Protein AF-A0A437LYD6-F1 (afdb_monomer_lite)

Organism: NCBI:txid1979270

pLDDT: mean 75.57, std 14.28, range [45.38, 91.0]

Foldseek 3Di:
DCPPVVVLQLQLLVQLCVVLVDDSVVLSVCVVVPPPDDDPSVVSSVVSSVVSNVVVCCVVPVPPD

Sequence (65 aa):
MTKGSDDFRRSVAARAAELTGVDKTAVLAELSADGRTHHAASRQLAAAIEQAIRELEKSTGQDMC

Radius of gyration: 12.32 Å; chains: 1; bounding box: 29×25×32 Å

Structure (mmCIF, N/CA/C/O backbone):
data_AF-A0A437LYD6-F1
#
_entry.id   AF-A0A437LYD6-F1
#
loop_
_atom_site.group_PDB
_atom_site.id
_atom_site.type_symbol
_atom_site.label_atom_id
_atom_site.label_alt_id
_atom_site.label_comp_id
_atom_site.label_asym_id
_atom_site.label_entity_id
_atom_site.label_seq_id
_atom_site.pdbx_PDB_ins_code
_atom_site.Cartn_x
_atom_site.Cartn_y
_atom_site.Cartn_z
_atom_site.occupancy
_atom_site.B_iso_or_equiv
_atom_site.auth_seq_id
_atom_site.auth_comp_id
_atom_site.auth_asym_id
_atom_site.auth_atom_id
_atom_site.pdbx_PDB_model_num
ATOM 1 N N . MET A 1 1 ? 5.657 -10.892 18.602 1.00 45.38 1 MET A N 1
ATOM 2 C CA . MET A 1 1 ? 5.701 -10.870 17.122 1.00 45.38 1 MET A CA 1
ATOM 3 C C . MET A 1 1 ? 4.632 -9.894 16.647 1.00 45.38 1 MET A C 1
ATOM 5 O O . MET A 1 1 ? 3.485 -10.017 17.060 1.00 45.38 1 MET A O 1
ATOM 9 N N . THR A 1 2 ? 5.034 -8.852 15.924 1.00 53.72 2 THR A N 1
ATOM 10 C CA . THR A 1 2 ? 4.270 -7.635 15.587 1.00 53.72 2 THR A CA 1
ATOM 11 C C . THR A 1 2 ? 3.127 -7.905 14.596 1.00 53.72 2 THR A C 1
ATOM 13 O O . THR A 1 2 ? 3.247 -7.649 13.403 1.00 53.72 2 THR A O 1
ATOM 16 N N . LYS A 1 3 ? 1.993 -8.419 15.091 1.00 59.19 3 LYS A N 1
ATOM 17 C CA . LYS A 1 3 ? 0.789 -8.705 14.285 1.00 59.19 3 LYS A CA 1
ATOM 18 C C . LYS A 1 3 ? 0.268 -7.457 13.545 1.00 59.19 3 LYS A C 1
ATOM 20 O O . LYS A 1 3 ? -0.039 -7.529 12.365 1.00 59.19 3 LYS A O 1
ATOM 25 N N . GLY A 1 4 ? 0.317 -6.289 14.194 1.00 62.75 4 GLY A N 1
ATOM 26 C CA . GLY A 1 4 ? -0.125 -5.018 13.602 1.00 62.75 4 GLY A CA 1
ATO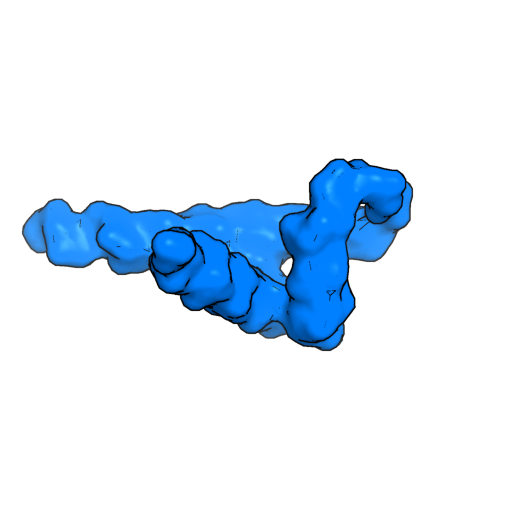M 27 C C . GLY A 1 4 ? 0.676 -4.562 12.375 1.00 62.75 4 GLY A C 1
ATOM 28 O O . GLY A 1 4 ? 0.109 -3.976 11.460 1.00 62.75 4 GLY A O 1
ATOM 29 N N . SER A 1 5 ? 1.975 -4.872 12.299 1.00 71.19 5 SER A N 1
ATOM 30 C CA . SER A 1 5 ? 2.808 -4.463 11.158 1.00 71.19 5 SER A CA 1
ATOM 31 C C . SER A 1 5 ? 2.585 -5.329 9.915 1.00 71.19 5 SER A C 1
ATOM 33 O O . SER A 1 5 ? 2.891 -4.884 8.812 1.00 71.19 5 SER A O 1
ATOM 35 N N . ASP A 1 6 ? 2.112 -6.571 10.064 1.00 80.19 6 ASP A N 1
ATOM 36 C CA . ASP A 1 6 ? 1.791 -7.448 8.926 1.00 80.19 6 ASP A CA 1
ATOM 37 C C . ASP A 1 6 ? 0.423 -7.097 8.328 1.00 80.19 6 ASP A C 1
ATOM 39 O O . ASP A 1 6 ? 0.309 -6.925 7.116 1.00 80.19 6 ASP A O 1
ATOM 43 N N . ASP A 1 7 ? -0.586 -6.887 9.181 1.00 83.56 7 ASP A N 1
ATOM 44 C CA . ASP A 1 7 ? -1.912 -6.424 8.759 1.00 83.56 7 ASP A CA 1
ATOM 45 C C . ASP A 1 7 ? -1.837 -5.064 8.052 1.00 83.56 7 ASP A C 1
ATOM 47 O O . ASP A 1 7 ? -2.392 -4.900 6.965 1.00 83.56 7 ASP A O 1
ATOM 51 N N . PHE A 1 8 ? -1.060 -4.117 8.591 1.00 83.62 8 PHE A N 1
ATOM 52 C CA . PHE A 1 8 ? -0.855 -2.819 7.946 1.00 83.62 8 PHE A CA 1
ATOM 53 C C . PHE A 1 8 ? -0.232 -2.955 6.548 1.00 83.62 8 PHE A C 1
ATOM 55 O O . PHE A 1 8 ? -0.748 -2.395 5.581 1.00 83.62 8 PHE A O 1
ATOM 62 N N . ARG A 1 9 ? 0.827 -3.766 6.405 1.00 84.25 9 ARG A N 1
ATOM 63 C CA . ARG A 1 9 ? 1.472 -4.024 5.104 1.00 84.25 9 ARG A CA 1
ATOM 64 C C . ARG A 1 9 ? 0.509 -4.649 4.095 1.00 84.25 9 ARG A C 1
ATOM 66 O O . ARG A 1 9 ? 0.516 -4.265 2.927 1.00 84.25 9 ARG A O 1
ATOM 73 N N . ARG A 1 10 ? -0.352 -5.575 4.529 1.00 88.56 10 ARG A N 1
ATOM 74 C CA . ARG A 1 10 ? -1.375 -6.192 3.666 1.00 88.56 10 ARG A CA 1
ATOM 75 C C . ARG A 1 10 ? -2.427 -5.192 3.195 1.00 88.56 10 ARG A C 1
ATOM 77 O O . ARG A 1 10 ? -2.856 -5.302 2.044 1.00 88.56 10 ARG A O 1
ATOM 84 N N . SER A 1 11 ? -2.831 -4.258 4.055 1.00 89.88 11 SER A N 1
ATOM 85 C CA . SER A 1 11 ? -3.786 -3.195 3.722 1.00 89.88 11 SER A CA 1
ATOM 86 C C . SER A 1 11 ? -3.188 -2.183 2.748 1.00 89.88 11 SER A C 1
ATOM 88 O O . SER A 1 11 ? -3.806 -1.887 1.727 1.00 89.88 11 SER A O 1
ATOM 90 N N . VAL A 1 12 ? -1.952 -1.734 2.993 1.00 88.75 12 VAL A N 1
ATOM 91 C CA . VAL A 1 12 ? -1.210 -0.859 2.069 1.00 88.75 12 VAL A CA 1
ATOM 92 C C . VAL A 1 12 ? -1.074 -1.520 0.700 1.00 88.75 12 VAL A C 1
ATOM 94 O O . VAL A 1 12 ? -1.383 -0.902 -0.316 1.00 88.75 12 VAL A O 1
ATOM 97 N N . ALA A 1 13 ? -0.671 -2.794 0.662 1.00 89.19 13 ALA A N 1
ATOM 98 C CA . ALA A 1 13 ? -0.505 -3.520 -0.591 1.00 89.19 13 ALA A CA 1
ATOM 99 C C . ALA A 1 13 ? -1.817 -3.678 -1.368 1.00 89.19 13 ALA A C 1
ATOM 101 O O . ALA A 1 13 ? -1.825 -3.535 -2.586 1.00 89.19 13 ALA A O 1
ATOM 102 N N . ALA A 1 14 ? -2.925 -3.962 -0.672 1.00 91.00 14 ALA A N 1
ATOM 103 C CA . ALA A 1 14 ? -4.239 -4.043 -1.301 1.00 91.00 14 ALA A CA 1
ATOM 104 C C . ALA A 1 14 ? -4.632 -2.699 -1.927 1.00 91.00 14 ALA A C 1
ATOM 106 O O . ALA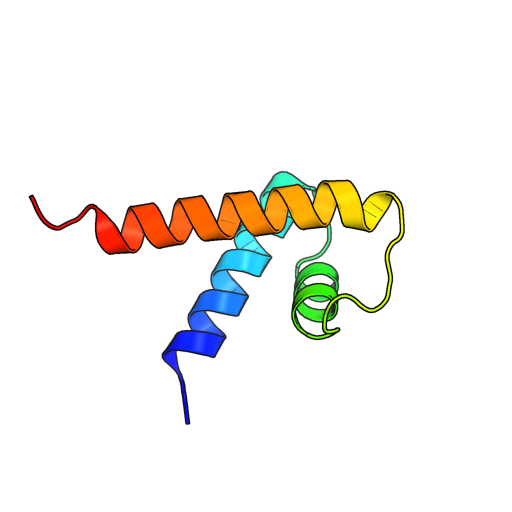 A 1 14 ? -5.018 -2.656 -3.089 1.00 91.00 14 ALA A O 1
ATOM 107 N N . ARG A 1 15 ? -4.453 -1.599 -1.191 1.00 90.75 15 ARG A N 1
ATOM 108 C CA . ARG A 1 15 ? -4.829 -0.270 -1.667 1.00 90.75 15 ARG A CA 1
ATOM 109 C C . ARG A 1 15 ? -3.954 0.218 -2.824 1.00 90.75 15 ARG A C 1
ATOM 111 O O . ARG A 1 15 ? -4.462 0.742 -3.809 1.00 90.75 15 ARG A O 1
ATOM 118 N N . ALA A 1 16 ? -2.643 0.010 -2.747 1.00 88.06 16 ALA A N 1
ATOM 119 C CA . ALA A 1 16 ? -1.725 0.367 -3.828 1.00 88.06 16 ALA A CA 1
ATOM 120 C C . ALA A 1 16 ? -1.957 -0.475 -5.099 1.00 88.06 16 ALA A C 1
ATOM 122 O O . ALA A 1 16 ? -1.828 0.048 -6.208 1.00 88.06 16 ALA A O 1
ATOM 123 N N . ALA A 1 17 ? -2.356 -1.744 -4.951 1.00 89.88 17 ALA A N 1
ATOM 124 C CA . ALA A 1 17 ? -2.790 -2.585 -6.065 1.00 89.88 17 ALA A CA 1
ATOM 125 C C . ALA A 1 17 ? -4.042 -2.015 -6.755 1.00 89.88 17 ALA A C 1
ATOM 127 O O . ALA A 1 17 ? -4.065 -1.917 -7.978 1.00 89.88 17 ALA A O 1
ATOM 128 N N . GLU A 1 18 ? -5.044 -1.550 -5.999 1.00 89.62 18 GLU A N 1
ATOM 129 C CA . GLU A 1 18 ? -6.232 -0.891 -6.571 1.00 89.62 18 GLU A CA 1
ATOM 130 C C . GLU A 1 18 ? -5.889 0.391 -7.343 1.00 89.62 18 GLU A C 1
ATOM 132 O O . GLU A 1 18 ? -6.441 0.636 -8.412 1.00 89.62 18 GLU A O 1
ATOM 137 N N . LEU A 1 19 ? -4.969 1.207 -6.818 1.00 87.38 19 LEU A N 1
ATOM 138 C CA . LEU A 1 19 ? -4.580 2.483 -7.432 1.00 87.38 19 LEU A CA 1
ATOM 139 C C . LEU A 1 19 ? -3.799 2.311 -8.743 1.00 87.38 19 LEU A C 1
ATOM 141 O O . LEU A 1 19 ? -3.841 3.187 -9.605 1.00 87.38 19 LEU A O 1
ATOM 145 N N . THR A 1 20 ? -3.061 1.210 -8.884 1.00 85.94 20 THR A N 1
ATOM 146 C CA . THR A 1 20 ? -2.140 0.983 -10.012 1.00 85.94 20 THR A CA 1
ATOM 147 C C . THR A 1 20 ? -2.601 -0.108 -10.973 1.00 85.94 20 THR A C 1
ATOM 149 O O . THR A 1 20 ? -2.066 -0.206 -12.076 1.00 85.94 20 THR A O 1
ATOM 152 N N . GLY A 1 21 ? -3.563 -0.944 -10.569 1.00 85.25 21 GLY A N 1
ATOM 153 C CA . GLY A 1 21 ? -3.948 -2.164 -11.282 1.00 85.25 21 GLY A CA 1
ATOM 154 C C . GLY A 1 21 ? -2.890 -3.275 -11.231 1.00 85.25 21 GLY A C 1
ATOM 155 O O . GLY A 1 21 ? -3.023 -4.277 -11.931 1.00 85.25 21 GLY A O 1
ATOM 156 N N . VAL A 1 22 ? -1.827 -3.102 -10.438 1.00 84.81 22 VAL A N 1
ATOM 157 C CA . VAL A 1 22 ? -0.755 -4.090 -10.261 1.00 84.81 22 VAL A CA 1
ATOM 158 C C . VAL A 1 22 ? -1.214 -5.184 -9.301 1.00 84.81 22 VAL A C 1
ATOM 160 O O . VAL A 1 22 ? -1.951 -4.928 -8.353 1.00 84.81 22 VAL A O 1
ATOM 163 N N . ASP A 1 23 ? -0.749 -6.415 -9.515 1.00 86.69 23 ASP A N 1
ATOM 164 C CA . ASP A 1 23 ? -1.066 -7.528 -8.626 1.00 86.69 23 ASP A CA 1
ATOM 165 C C . ASP A 1 23 ? -0.563 -7.282 -7.194 1.00 86.69 23 ASP A C 1
ATOM 167 O O . ASP A 1 23 ? 0.597 -6.925 -6.968 1.00 86.69 23 ASP A O 1
ATOM 171 N N . LYS A 1 24 ? -1.423 -7.541 -6.204 1.00 86.12 24 LYS A N 1
ATOM 172 C CA . LYS A 1 24 ? -1.117 -7.358 -4.777 1.00 86.12 24 LYS A CA 1
ATOM 173 C C . LYS A 1 24 ? 0.148 -8.106 -4.339 1.00 86.12 24 LYS A C 1
ATOM 175 O O . LYS A 1 24 ? 0.868 -7.623 -3.467 1.00 86.12 24 LYS A O 1
ATOM 180 N N . THR A 1 25 ? 0.434 -9.266 -4.925 1.00 85.31 25 THR A N 1
ATOM 181 C CA . THR A 1 25 ? 1.632 -10.063 -4.623 1.00 85.31 25 THR A CA 1
ATOM 182 C C . THR A 1 25 ? 2.896 -9.348 -5.079 1.00 85.31 25 THR A C 1
ATOM 184 O O . THR A 1 25 ? 3.885 -9.339 -4.351 1.00 85.31 25 THR A O 1
ATOM 187 N N . ALA A 1 26 ? 2.852 -8.693 -6.243 1.00 81.62 26 ALA A N 1
ATOM 188 C CA . ALA A 1 26 ? 3.956 -7.872 -6.731 1.00 81.62 26 ALA A CA 1
ATOM 189 C C . ALA A 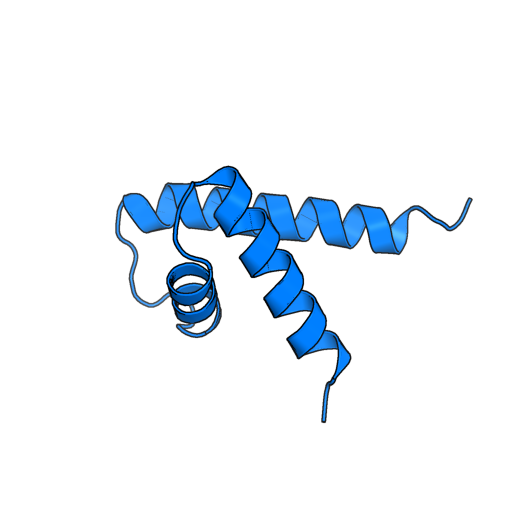1 26 ? 4.181 -6.652 -5.822 1.00 81.62 26 ALA A C 1
ATOM 191 O O . ALA A 1 26 ? 5.320 -6.340 -5.485 1.00 81.62 26 ALA A O 1
ATOM 192 N N . VAL A 1 27 ? 3.105 -6.025 -5.333 1.00 84.25 27 VAL A N 1
ATOM 193 C CA . VAL A 1 27 ? 3.206 -4.921 -4.361 1.00 84.25 27 VAL A CA 1
ATOM 194 C C . VAL A 1 27 ? 3.815 -5.381 -3.028 1.00 84.25 27 VAL A C 1
ATOM 196 O O . VAL A 1 27 ? 4.673 -4.703 -2.468 1.00 84.25 27 VAL A O 1
ATOM 199 N N . LEU A 1 28 ? 3.413 -6.550 -2.516 1.00 83.19 28 LEU A N 1
ATOM 200 C CA . LEU A 1 28 ? 3.984 -7.132 -1.293 1.00 83.19 28 LEU A CA 1
ATOM 201 C C . LEU A 1 28 ? 5.460 -7.512 -1.450 1.00 83.19 28 LEU A C 1
ATOM 203 O O . LEU A 1 28 ? 6.232 -7.362 -0.499 1.00 83.19 28 LEU A O 1
ATOM 207 N N . ALA A 1 29 ? 5.850 -7.997 -2.630 1.00 80.25 29 ALA A N 1
ATOM 208 C CA . ALA A 1 29 ? 7.242 -8.280 -2.945 1.00 80.25 29 ALA A CA 1
ATOM 209 C C . ALA A 1 29 ? 8.080 -6.994 -2.914 1.00 80.25 29 ALA A C 1
ATOM 211 O O . ALA A 1 29 ? 9.117 -6.976 -2.258 1.00 80.25 29 ALA A O 1
ATOM 212 N N . GLU A 1 30 ? 7.590 -5.902 -3.509 1.00 77.50 30 GLU A N 1
ATOM 213 C CA . GLU A 1 30 ? 8.258 -4.591 -3.475 1.00 77.50 30 GLU A CA 1
ATOM 214 C C . GLU A 1 30 ? 8.357 -4.023 -2.048 1.00 77.50 30 GLU A C 1
ATOM 216 O O . GLU A 1 30 ? 9.420 -3.555 -1.647 1.00 77.50 30 GLU A O 1
ATOM 221 N N . LEU A 1 31 ? 7.298 -4.140 -1.236 1.00 75.88 31 LEU A N 1
ATOM 222 C CA . LEU A 1 31 ? 7.314 -3.744 0.183 1.00 75.88 31 LEU A CA 1
ATOM 223 C C . LEU A 1 31 ? 8.305 -4.557 1.030 1.00 75.88 31 LEU A C 1
ATOM 225 O O . LEU A 1 31 ? 8.768 -4.080 2.063 1.00 75.88 31 LEU A O 1
ATOM 229 N N . SER A 1 32 ? 8.592 -5.795 0.625 1.00 74.50 32 SER A N 1
ATOM 230 C CA . SER A 1 32 ? 9.540 -6.679 1.315 1.00 74.50 32 SER A CA 1
ATOM 231 C C . SER A 1 32 ? 10.973 -6.501 0.815 1.00 74.50 32 SER A C 1
ATOM 233 O O . SER A 1 32 ? 11.919 -6.840 1.522 1.00 74.50 32 SER A O 1
ATOM 235 N N . ALA A 1 33 ? 11.148 -5.988 -0.402 1.00 67.62 33 ALA A N 1
ATOM 236 C CA . ALA A 1 33 ? 12.429 -5.873 -1.075 1.00 67.62 33 ALA A CA 1
ATOM 237 C C . ALA A 1 33 ? 13.127 -4.527 -0.807 1.00 67.62 33 ALA A C 1
ATOM 239 O O . ALA A 1 33 ? 13.666 -3.966 -1.749 1.00 67.62 33 ALA A O 1
ATOM 240 N N . ASP A 1 34 ? 13.133 -4.010 0.433 1.00 58.19 34 ASP A N 1
ATOM 241 C CA . ASP A 1 34 ? 13.954 -2.874 0.936 1.00 58.19 34 ASP A CA 1
ATOM 242 C C . ASP A 1 34 ? 14.527 -1.907 -0.141 1.00 58.19 34 ASP A C 1
ATOM 244 O O . ASP A 1 34 ? 15.738 -1.702 -0.247 1.00 58.19 34 ASP A O 1
ATOM 248 N N . GLY A 1 35 ? 13.673 -1.354 -1.013 1.00 54.06 35 GLY A N 1
ATOM 249 C CA . GLY A 1 35 ? 14.048 -0.380 -2.048 1.00 54.06 35 GLY A CA 1
ATOM 250 C C . GLY A 1 35 ? 15.120 -0.798 -3.075 1.00 54.06 35 GLY A C 1
ATOM 251 O O . GLY A 1 35 ? 15.717 0.079 -3.698 1.00 54.06 35 GLY A O 1
ATOM 252 N N . ARG A 1 36 ? 15.426 -2.091 -3.278 1.00 55.25 36 ARG A N 1
ATOM 253 C CA . ARG A 1 36 ? 16.604 -2.492 -4.087 1.00 55.25 36 ARG A CA 1
ATOM 254 C C . ARG A 1 36 ? 16.420 -2.527 -5.609 1.00 55.25 36 ARG A C 1
ATOM 256 O O . ARG A 1 36 ? 17.416 -2.676 -6.316 1.00 55.25 36 ARG A O 1
ATOM 263 N N . THR A 1 37 ? 15.220 -2.317 -6.147 1.00 54.00 37 THR A N 1
ATOM 264 C CA . THR A 1 37 ? 14.981 -2.372 -7.604 1.00 54.00 37 THR A CA 1
ATOM 265 C C . THR A 1 37 ? 14.148 -1.198 -8.118 1.00 54.00 37 THR A C 1
ATOM 267 O O . THR A 1 37 ? 12.944 -1.288 -8.315 1.00 54.00 37 THR A O 1
ATOM 270 N N . HIS A 1 38 ? 14.808 -0.074 -8.413 1.00 50.62 38 HIS A N 1
ATOM 271 C CA . HIS A 1 38 ? 14.164 1.090 -9.031 1.00 50.62 38 HIS A CA 1
ATOM 272 C C . HIS A 1 38 ? 13.983 0.911 -10.554 1.00 50.62 38 HIS A C 1
ATOM 274 O O . HIS A 1 38 ? 14.842 1.303 -11.342 1.00 50.62 38 HIS A O 1
ATOM 280 N N . HIS A 1 39 ? 12.833 0.380 -10.981 1.00 51.41 39 HIS A N 1
ATOM 281 C CA . HIS A 1 39 ? 12.333 0.498 -12.363 1.00 51.41 39 HIS A CA 1
ATOM 282 C C . HIS A 1 39 ? 11.298 1.636 -12.489 1.00 51.41 39 HIS A C 1
ATOM 284 O O . HIS A 1 39 ? 10.696 2.052 -11.506 1.00 51.41 39 HIS A O 1
ATOM 290 N N . ALA A 1 40 ? 11.041 2.152 -13.696 1.00 51.59 40 ALA A N 1
ATOM 291 C CA . ALA A 1 40 ? 10.046 3.217 -13.912 1.00 51.59 40 ALA A CA 1
ATOM 292 C C . ALA A 1 40 ? 8.621 2.838 -13.440 1.00 51.59 40 ALA A C 1
ATOM 294 O O . ALA A 1 40 ? 7.921 3.687 -12.892 1.00 51.59 40 ALA A O 1
ATOM 295 N N . ALA A 1 41 ? 8.240 1.557 -13.544 1.00 58.47 41 ALA A N 1
ATOM 296 C CA . ALA A 1 41 ? 7.014 1.011 -12.947 1.00 58.47 41 ALA A CA 1
ATOM 297 C C . ALA A 1 41 ? 7.021 1.093 -11.405 1.00 58.47 41 ALA A C 1
ATOM 299 O O . ALA A 1 41 ? 5.993 1.373 -10.794 1.00 58.47 41 ALA A O 1
ATOM 300 N N . SER A 1 42 ? 8.199 0.961 -10.785 1.00 69.50 42 SER A N 1
ATOM 301 C CA . SER A 1 42 ? 8.398 1.126 -9.341 1.00 69.50 42 SER A CA 1
ATOM 302 C C . SER A 1 42 ? 8.199 2.582 -8.892 1.00 69.50 42 SER A C 1
ATOM 304 O O . SER A 1 42 ? 7.779 2.801 -7.770 1.00 69.50 42 SER A O 1
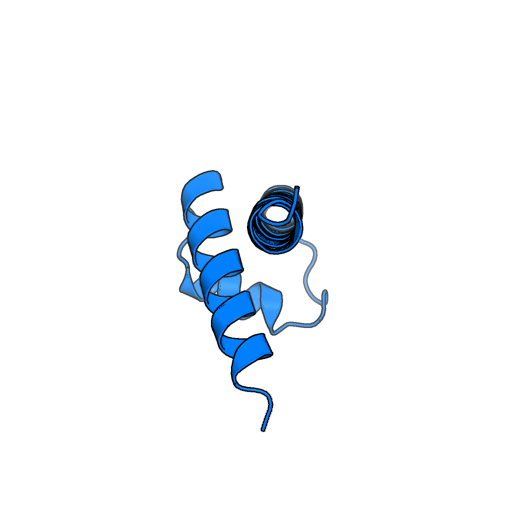ATOM 306 N N . ARG A 1 43 ? 8.370 3.612 -9.746 1.00 77.19 43 ARG A N 1
ATOM 307 C CA . ARG A 1 43 ? 8.077 5.011 -9.342 1.00 77.19 43 ARG A CA 1
ATOM 308 C C . ARG A 1 43 ? 6.585 5.287 -9.175 1.00 77.19 43 ARG A C 1
ATOM 310 O O . ARG A 1 43 ? 6.188 5.894 -8.186 1.00 77.19 43 ARG A O 1
ATOM 317 N N . GLN A 1 44 ? 5.766 4.860 -10.138 1.00 80.44 44 GLN A N 1
ATOM 318 C CA . GLN A 1 44 ? 4.308 4.992 -10.028 1.00 80.44 44 GLN A CA 1
ATOM 319 C C . GLN A 1 44 ? 3.771 4.112 -8.898 1.00 80.44 44 GLN A C 1
ATOM 321 O O . GLN A 1 44 ? 2.925 4.553 -8.123 1.00 80.44 44 GLN A O 1
ATOM 326 N N . LEU A 1 45 ? 4.316 2.901 -8.761 1.00 81.38 45 LEU A N 1
ATOM 327 C CA . LEU A 1 45 ? 3.963 1.996 -7.677 1.00 81.38 45 LEU A CA 1
ATOM 328 C C . LEU A 1 45 ? 4.375 2.540 -6.301 1.00 81.38 45 LEU A C 1
ATOM 330 O O . LEU A 1 45 ? 3.567 2.511 -5.381 1.00 81.38 45 LEU A O 1
ATOM 334 N N . ALA A 1 46 ? 5.574 3.105 -6.162 1.00 79.94 46 ALA A N 1
ATOM 335 C CA . ALA A 1 46 ? 6.034 3.737 -4.928 1.00 79.94 46 ALA A CA 1
ATOM 336 C C . ALA A 1 46 ? 5.140 4.919 -4.537 1.00 79.94 46 ALA A C 1
ATOM 338 O O . ALA A 1 46 ? 4.727 5.012 -3.386 1.00 79.94 46 ALA A O 1
ATOM 339 N N . ALA A 1 47 ? 4.761 5.771 -5.496 1.00 85.94 47 ALA A N 1
ATOM 340 C CA . ALA A 1 47 ? 3.825 6.864 -5.238 1.00 85.94 47 ALA A CA 1
ATOM 341 C C . ALA A 1 47 ? 2.459 6.350 -4.745 1.00 85.94 47 ALA A C 1
ATOM 343 O O . ALA A 1 47 ? 1.896 6.905 -3.801 1.00 85.94 47 ALA A O 1
ATOM 344 N N . ALA A 1 48 ? 1.949 5.263 -5.334 1.00 88.19 48 ALA A N 1
ATOM 345 C CA . ALA A 1 48 ? 0.704 4.634 -4.900 1.00 88.19 48 ALA A CA 1
ATOM 346 C C . ALA A 1 48 ? 0.816 3.981 -3.512 1.00 88.19 48 ALA A C 1
ATOM 348 O O . ALA A 1 48 ? -0.116 4.081 -2.716 1.00 88.19 48 ALA A O 1
ATOM 349 N N . ILE A 1 49 ? 1.954 3.357 -3.195 1.00 85.50 49 ILE A N 1
ATOM 350 C CA . ILE A 1 49 ? 2.248 2.816 -1.861 1.00 85.50 49 ILE A CA 1
ATOM 351 C C . ILE A 1 49 ? 2.275 3.943 -0.827 1.00 85.50 49 ILE A C 1
ATOM 353 O O . ILE A 1 49 ? 1.611 3.838 0.201 1.00 85.50 49 ILE A O 1
ATOM 357 N N . GLU A 1 50 ? 2.986 5.040 -1.091 1.00 87.50 50 GLU A N 1
ATOM 358 C CA . GLU A 1 50 ? 3.016 6.178 -0.170 1.00 87.50 50 GLU A CA 1
ATOM 359 C C . GLU A 1 50 ? 1.634 6.818 0.011 1.00 87.50 50 GLU A C 1
ATOM 361 O O . GLU A 1 50 ? 1.277 7.223 1.118 1.00 87.50 50 GLU A O 1
ATOM 366 N N . GLN A 1 51 ? 0.842 6.922 -1.062 1.00 89.25 51 GLN A N 1
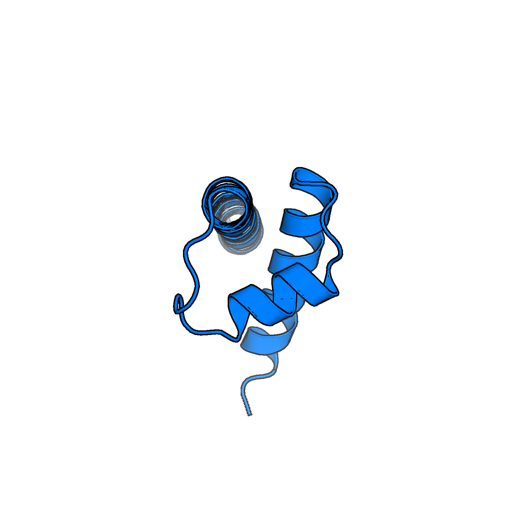ATOM 367 C CA . GLN A 1 51 ? -0.537 7.397 -0.970 1.00 89.25 51 GLN A CA 1
ATOM 368 C C . GLN A 1 51 ? -1.384 6.459 -0.100 1.00 89.25 51 GLN A C 1
ATOM 370 O O . GLN A 1 51 ? -2.074 6.932 0.799 1.00 89.25 51 GLN A O 1
ATOM 375 N N . ALA A 1 52 ? -1.289 5.144 -0.313 1.00 88.88 52 ALA A N 1
ATOM 376 C CA . ALA A 1 52 ? -1.999 4.143 0.477 1.00 88.88 52 ALA A CA 1
ATOM 377 C C . ALA A 1 52 ? -1.619 4.190 1.966 1.00 88.88 52 ALA A C 1
ATOM 379 O O . ALA A 1 52 ? -2.499 4.115 2.822 1.00 88.88 52 ALA A O 1
ATOM 380 N N . ILE A 1 53 ? -0.331 4.361 2.283 1.00 87.25 53 ILE A N 1
ATOM 381 C CA . ILE A 1 53 ? 0.149 4.551 3.660 1.00 87.25 53 ILE A CA 1
ATOM 382 C C . ILE A 1 53 ? -0.506 5.788 4.272 1.00 87.25 53 ILE A C 1
ATOM 384 O O . ILE A 1 53 ? -1.139 5.676 5.317 1.00 87.25 53 ILE A O 1
ATOM 388 N N . ARG A 1 54 ? -0.439 6.940 3.592 1.00 87.81 54 ARG A N 1
ATOM 389 C CA . ARG A 1 54 ? -1.034 8.194 4.081 1.00 87.81 54 ARG A CA 1
ATOM 390 C C . ARG A 1 54 ? -2.547 8.090 4.286 1.00 87.81 54 ARG A C 1
ATOM 392 O O . ARG A 1 54 ? -3.058 8.606 5.277 1.00 87.81 54 ARG A O 1
ATOM 399 N N . GLU A 1 55 ? -3.270 7.434 3.377 1.00 87.94 55 GLU A N 1
ATOM 400 C CA . GLU A 1 55 ? -4.717 7.199 3.504 1.00 87.94 55 GLU A CA 1
ATOM 401 C C . GLU A 1 55 ? -5.044 6.351 4.744 1.00 87.94 55 GLU A C 1
ATOM 403 O O . GLU A 1 55 ? -5.940 6.701 5.516 1.00 87.94 55 GLU A O 1
ATOM 408 N N . LEU A 1 56 ? -4.287 5.276 4.976 1.00 84.75 56 LEU A N 1
ATOM 409 C CA . LEU A 1 56 ? -4.501 4.369 6.105 1.00 84.75 56 LEU A CA 1
ATOM 410 C C . LEU A 1 56 ? -4.074 4.987 7.441 1.00 84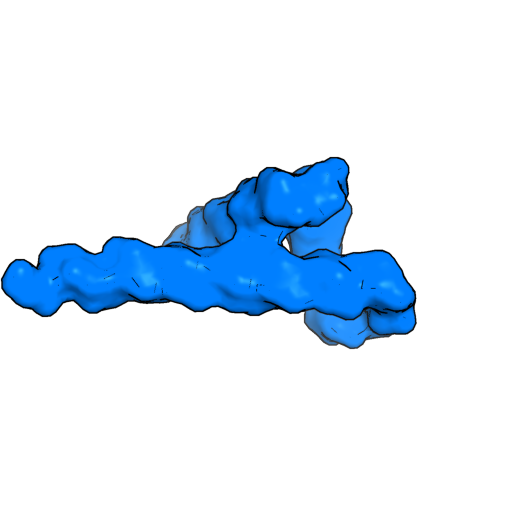.75 56 LEU A C 1
ATOM 412 O O . LEU A 1 56 ? -4.804 4.874 8.424 1.00 84.75 56 LEU A O 1
ATOM 416 N N . GLU A 1 57 ? -2.943 5.687 7.491 1.00 83.88 57 GLU A N 1
ATOM 417 C CA . GLU A 1 57 ? -2.507 6.430 8.679 1.00 83.88 57 GLU A CA 1
ATOM 418 C C . GLU A 1 57 ? -3.525 7.506 9.061 1.00 83.88 57 GLU A C 1
ATOM 420 O O . GLU A 1 57 ? -3.889 7.630 10.230 1.00 83.88 57 GLU A O 1
ATOM 425 N N . LYS A 1 58 ? -4.061 8.233 8.072 1.00 80.19 58 LYS A N 1
ATOM 426 C CA . LYS A 1 58 ? -5.109 9.231 8.293 1.00 80.19 58 LYS A CA 1
ATOM 427 C C . LYS A 1 58 ? -6.396 8.590 8.816 1.00 80.19 58 LYS A C 1
ATOM 429 O O . LYS A 1 58 ? -6.944 9.081 9.793 1.00 80.19 58 LYS A O 1
ATOM 434 N N . SER A 1 59 ? -6.846 7.474 8.239 1.00 70.31 59 SER A N 1
ATOM 435 C CA . SER A 1 59 ? -8.034 6.755 8.726 1.00 70.31 59 SER A CA 1
ATOM 436 C C . SER A 1 59 ? -7.858 6.187 10.137 1.00 70.31 59 SER A C 1
ATOM 438 O O . SER A 1 59 ? -8.835 6.080 10.867 1.00 70.31 59 SER A O 1
ATOM 440 N N . THR A 1 60 ? -6.637 5.814 10.523 1.00 69.56 60 THR A N 1
ATOM 441 C CA . THR A 1 60 ? -6.358 5.252 11.855 1.00 69.56 60 THR A CA 1
ATOM 442 C C . THR A 1 60 ? -6.119 6.353 12.900 1.00 69.56 60 THR A C 1
ATOM 444 O O . THR A 1 60 ? -6.313 6.123 14.090 1.00 69.56 60 THR A O 1
ATOM 447 N N . GLY A 1 61 ? -5.710 7.553 12.469 1.00 60.53 61 GLY A N 1
ATOM 448 C CA . GLY A 1 61 ? -5.434 8.706 13.332 1.00 60.53 61 GLY A CA 1
ATOM 449 C C . GLY A 1 61 ? -6.545 9.762 13.426 1.00 60.53 61 GLY A C 1
ATOM 450 O O . GLY A 1 61 ? -6.483 10.592 14.326 1.00 60.53 61 GLY A O 1
ATOM 451 N N . GLN A 1 62 ? -7.543 9.772 12.531 1.00 51.88 62 GLN A N 1
ATOM 452 C CA . GLN A 1 62 ? -8.593 10.809 12.488 1.00 51.88 62 GLN A CA 1
ATOM 453 C C . GLN A 1 62 ? -9.934 10.430 13.136 1.00 51.88 62 GLN A C 1
ATOM 455 O O . GLN A 1 62 ? -10.829 11.267 13.163 1.00 51.88 62 GLN A O 1
ATOM 460 N N . ASP A 1 63 ? -10.070 9.240 13.725 1.00 50.31 63 ASP A N 1
ATOM 461 C CA . ASP A 1 63 ? -11.289 8.828 14.452 1.00 50.31 63 ASP A CA 1
ATOM 462 C C . ASP A 1 63 ? -11.321 9.318 15.923 1.00 50.31 63 ASP A C 1
ATOM 464 O O . ASP A 1 63 ? -12.108 8.853 16.739 1.00 50.31 63 ASP A O 1
ATOM 468 N N . MET A 1 64 ? -10.442 10.259 16.294 1.00 49.25 64 MET A N 1
ATOM 469 C CA . MET A 1 64 ? -10.412 10.890 17.620 1.00 49.25 64 MET A CA 1
ATOM 470 C C . MET A 1 64 ? -10.558 12.411 17.507 1.00 49.25 64 MET A C 1
ATOM 472 O O . MET A 1 64 ? -9.570 13.134 17.633 1.00 49.25 64 MET A O 1
ATOM 476 N N . CYS A 1 65 ? -11.777 12.896 17.271 1.00 45.41 65 CYS A N 1
ATOM 477 C CA . CYS A 1 65 ? -12.226 14.257 17.595 1.00 45.41 65 CYS A CA 1
ATOM 478 C C . CYS A 1 65 ? -13.737 14.246 17.837 1.00 45.41 65 CYS A C 1
ATOM 480 O O . CYS A 1 65 ? -14.462 13.749 16.948 1.00 45.41 65 CYS A O 1
#

Secondary structure (DSSP, 8-state):
--HHHHHHHHHHHHHHHHHH---HHHHHHHHHTTT----HHHHHHHHHHHHHHHHHHHHHHSS--